Protein AF-A0A5K1HAS9-F1 (afdb_monomer_lite)

Foldseek 3Di:
DDPPPDPPPDPPPPPDVQQVVQLVVVVVVCVVCVVQAVPQQVPSDPVDRCCPGRQFHADPPRSHTDGGDGDPDDPD

InterPro domains:
  IPR013210 Leucine-rich repeat-containing N-terminal, plant-type [PF08263] (22-59)
  IPR032675 Leucine-rich repeat domain superfamily [G3DSA:3.80.10.10] (14-76)

Secondary structure (DSSP, 8-state):
----------------HHHHHHHHHHHHHHHHHTTT-TTTSTT--TTS-GGGSTTEEE-TTT--EEEE---S----

Structure (mmCIF, N/CA/C/O backbone):
data_AF-A0A5K1HAS9-F1
#
_entry.id   AF-A0A5K1HAS9-F1
#
loop_
_atom_site.group_PDB
_atom_site.id
_atom_site.type_symbol
_atom_site.label_atom_id
_atom_site.label_alt_id
_atom_site.label_comp_id
_atom_site.label_asym_id
_atom_site.label_entity_id
_atom_site.label_seq_i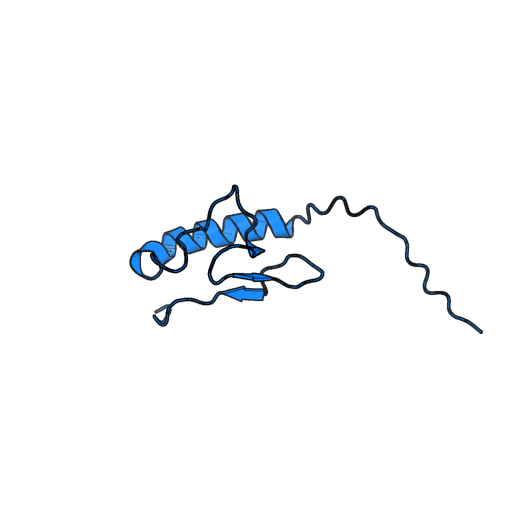d
_atom_site.pdbx_PDB_ins_code
_atom_site.Cartn_x
_atom_site.Cartn_y
_atom_site.Cartn_z
_atom_site.occupancy
_atom_site.B_iso_or_equiv
_atom_site.auth_seq_id
_atom_site.auth_comp_id
_atom_site.auth_asym_id
_atom_site.auth_atom_id
_atom_site.pdbx_PDB_model_num
ATOM 1 N N . PHE A 1 1 ? 6.372 -13.650 -44.679 1.00 39.84 1 PHE A N 1
ATOM 2 C CA . PHE A 1 1 ? 6.380 -12.319 -44.045 1.00 39.84 1 PHE A CA 1
ATOM 3 C C . PHE A 1 1 ? 6.418 -12.523 -42.542 1.00 39.84 1 PHE A C 1
ATOM 5 O O . PHE A 1 1 ? 5.436 -12.995 -41.988 1.00 39.84 1 PHE A O 1
ATOM 12 N N . ILE A 1 2 ? 7.565 -12.292 -41.905 1.00 39.88 2 ILE A N 1
ATOM 13 C CA . ILE A 1 2 ? 7.689 -12.357 -40.444 1.00 39.88 2 ILE A CA 1
ATOM 14 C C . ILE A 1 2 ? 7.615 -10.916 -39.953 1.00 39.88 2 ILE A C 1
ATOM 16 O O . ILE A 1 2 ? 8.472 -10.107 -40.298 1.00 39.88 2 ILE A O 1
ATOM 20 N N . VAL A 1 3 ? 6.570 -10.582 -39.199 1.00 48.34 3 VAL A N 1
ATOM 21 C CA . VAL A 1 3 ? 6.541 -9.334 -38.436 1.00 48.34 3 VAL A CA 1
ATOM 22 C C . VAL A 1 3 ? 7.461 -9.523 -37.237 1.00 48.34 3 VAL A C 1
ATOM 24 O O . VAL A 1 3 ? 7.125 -10.214 -36.280 1.00 48.34 3 VAL A O 1
ATOM 27 N N . VAL A 1 4 ? 8.665 -8.963 -37.309 1.00 50.53 4 VAL A N 1
ATOM 28 C CA . VAL A 1 4 ? 9.511 -8.827 -36.125 1.00 50.53 4 VAL A CA 1
ATOM 29 C C . VAL A 1 4 ? 8.944 -7.640 -35.353 1.00 50.53 4 VAL A C 1
ATOM 31 O O . VAL A 1 4 ? 9.119 -6.493 -35.759 1.00 50.53 4 VAL A O 1
ATOM 34 N N . LEU A 1 5 ? 8.197 -7.902 -34.279 1.00 57.41 5 LEU A N 1
ATOM 35 C CA . LEU A 1 5 ? 7.846 -6.853 -33.326 1.00 57.41 5 LEU A CA 1
ATOM 36 C C . LEU A 1 5 ? 9.137 -6.484 -32.595 1.00 57.41 5 LEU A C 1
ATOM 38 O O . LEU A 1 5 ? 9.584 -7.212 -31.713 1.00 57.41 5 LEU A O 1
ATOM 42 N N . GLY A 1 6 ? 9.775 -5.398 -33.031 1.00 49.53 6 GLY A N 1
ATOM 43 C CA . GLY A 1 6 ? 10.974 -4.869 -32.398 1.00 49.53 6 GLY A CA 1
ATOM 44 C C . GLY A 1 6 ? 10.674 -4.523 -30.945 1.00 49.53 6 GLY A C 1
ATOM 45 O O . GLY A 1 6 ? 9.990 -3.542 -30.662 1.00 49.53 6 GLY A O 1
ATOM 46 N N . GLN A 1 7 ? 11.170 -5.341 -30.021 1.00 52.53 7 GLN A N 1
ATOM 47 C CA . GLN A 1 7 ? 11.237 -4.971 -28.618 1.00 52.53 7 GLN A CA 1
ATOM 48 C C . GLN A 1 7 ? 12.387 -3.979 -28.485 1.00 52.53 7 GLN A C 1
ATOM 50 O O . GLN A 1 7 ? 13.553 -4.355 -28.439 1.00 52.53 7 GLN A O 1
ATOM 55 N N . GLY A 1 8 ? 12.048 -2.691 -28.483 1.00 48.62 8 GLY A N 1
ATOM 56 C CA . GLY A 1 8 ? 12.935 -1.685 -27.925 1.00 48.62 8 GLY A CA 1
ATOM 57 C C . GLY A 1 8 ? 13.091 -1.995 -26.442 1.00 48.62 8 GLY A C 1
ATOM 58 O O . GLY A 1 8 ? 12.174 -1.758 -25.658 1.00 48.62 8 GLY A O 1
ATOM 59 N N . GLU A 1 9 ? 14.222 -2.584 -26.073 1.00 49.03 9 GLU A N 1
ATOM 60 C CA . GLU A 1 9 ? 14.612 -2.800 -24.686 1.00 49.03 9 GLU A CA 1
ATOM 61 C C . GLU A 1 9 ? 14.914 -1.433 -24.064 1.00 49.03 9 GLU A C 1
ATOM 63 O O . GLU A 1 9 ? 16.029 -0.917 -24.114 1.00 49.03 9 GLU A O 1
ATOM 68 N N . VAL A 1 10 ? 13.876 -0.793 -23.525 1.00 55.19 10 VAL A N 1
ATOM 69 C CA . VAL A 1 10 ? 14.050 0.376 -22.667 1.00 55.19 10 VAL A CA 1
ATOM 70 C C . VAL A 1 10 ? 14.734 -0.088 -21.380 1.00 55.19 10 VAL A C 1
ATOM 72 O O . VAL A 1 10 ? 14.268 -1.049 -20.761 1.00 55.19 10 VAL A O 1
ATOM 75 N N . PRO A 1 11 ? 15.839 0.546 -20.948 1.00 51.66 11 PRO A N 1
ATOM 76 C CA . PRO A 1 11 ? 16.465 0.185 -19.693 1.00 51.66 11 PRO A CA 1
ATOM 77 C C . PRO A 1 11 ? 15.466 0.480 -18.579 1.00 51.66 11 PRO A C 1
ATOM 79 O O . PRO A 1 11 ? 15.063 1.621 -18.354 1.00 51.66 11 PRO A O 1
ATOM 82 N N . SER A 1 12 ? 15.057 -0.592 -17.911 1.00 54.12 12 SER A N 1
ATOM 83 C CA . SER A 1 12 ? 14.212 -0.641 -16.725 1.00 5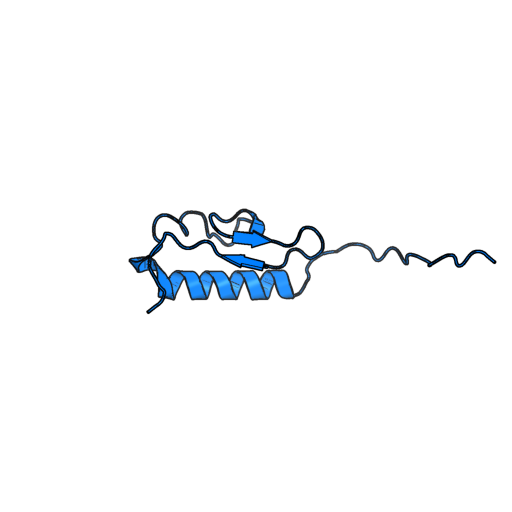4.12 12 SER A CA 1
ATOM 84 C C . SER A 1 12 ? 14.872 0.072 -15.536 1.00 54.12 12 SER A C 1
ATOM 86 O O . SER A 1 12 ? 15.174 -0.536 -14.514 1.00 54.12 12 SER A O 1
ATOM 88 N N . SER A 1 13 ? 15.082 1.384 -15.639 1.00 53.41 13 SER A N 1
ATOM 89 C CA . SER A 1 13 ? 15.173 2.276 -14.484 1.00 53.41 13 SER A CA 1
ATOM 90 C C . SER A 1 13 ? 13.742 2.501 -13.981 1.00 53.41 13 SER A C 1
ATOM 92 O O . SER A 1 13 ? 13.078 3.490 -14.292 1.00 53.41 13 SER A O 1
ATOM 94 N N . LEU A 1 14 ? 13.214 1.474 -13.309 1.00 51.75 14 LEU A N 1
ATOM 95 C CA . LEU A 1 14 ? 11.810 1.295 -12.922 1.00 51.75 14 LEU A CA 1
ATOM 96 C C . LEU A 1 14 ? 11.427 2.113 -11.682 1.00 51.75 14 LEU A C 1
ATOM 98 O O . LEU A 1 14 ? 10.950 1.568 -10.689 1.00 51.75 14 LEU A O 1
ATOM 102 N N . VAL A 1 15 ? 11.562 3.435 -11.734 1.00 51.62 15 VAL A N 1
ATOM 103 C CA . VAL A 1 15 ? 10.731 4.291 -10.876 1.00 51.62 15 VAL A CA 1
ATOM 104 C C . VAL A 1 15 ? 9.579 4.780 -11.732 1.00 51.62 15 VAL A C 1
ATOM 106 O O . VAL A 1 15 ? 9.559 5.898 -12.236 1.00 51.62 15 VAL A O 1
ATOM 109 N N . SER A 1 16 ? 8.602 3.897 -11.937 1.00 51.03 16 SER A N 1
ATOM 110 C CA . SER A 1 16 ? 7.301 4.336 -12.423 1.00 51.03 16 SER A CA 1
ATOM 111 C C . SER A 1 16 ? 6.756 5.358 -11.417 1.00 51.03 16 SER A C 1
ATOM 113 O O . SER A 1 16 ? 6.698 5.019 -10.233 1.00 51.03 16 SER A O 1
ATOM 115 N N . PRO A 1 17 ? 6.331 6.569 -11.821 1.00 52.06 17 PRO A N 1
ATOM 116 C CA . PRO A 1 17 ? 5.746 7.545 -10.896 1.00 52.06 17 PRO A CA 1
ATOM 117 C C . PRO A 1 17 ? 4.548 6.976 -10.118 1.00 52.06 17 PRO A C 1
ATOM 119 O O . PRO A 1 17 ? 4.282 7.413 -9.003 1.00 52.06 17 PRO A O 1
ATOM 122 N N . SER A 1 18 ? 3.903 5.924 -10.644 1.00 57.47 18 SER A N 1
ATOM 123 C CA . SER A 1 18 ? 2.895 5.146 -9.921 1.00 57.47 18 SER A CA 1
ATOM 124 C C . SER A 1 18 ? 3.405 4.522 -8.621 1.00 57.47 18 SER A C 1
ATOM 126 O O . SER A 1 18 ? 2.654 4.509 -7.664 1.00 57.47 18 SER A O 1
ATOM 128 N N . ASN A 1 19 ? 4.669 4.089 -8.522 1.00 65.38 19 ASN A N 1
ATOM 129 C CA . ASN A 1 19 ? 5.199 3.485 -7.290 1.00 65.38 19 ASN A CA 1
ATOM 130 C C . ASN A 1 19 ? 5.185 4.473 -6.118 1.00 65.38 19 ASN A C 1
ATOM 132 O O . ASN A 1 19 ? 4.809 4.117 -5.005 1.00 65.38 19 ASN A O 1
ATOM 136 N N . VAL A 1 20 ? 5.592 5.721 -6.367 1.00 75.06 20 VAL A N 1
ATOM 137 C CA . VAL A 1 20 ? 5.641 6.758 -5.329 1.00 75.06 20 VAL A CA 1
ATOM 138 C C . VAL A 1 20 ? 4.223 7.207 -4.976 1.00 75.06 20 VAL A C 1
ATOM 140 O O . VAL A 1 20 ? 3.880 7.292 -3.799 1.00 75.06 20 VAL A O 1
ATOM 143 N N . THR A 1 21 ? 3.370 7.433 -5.979 1.00 81.69 21 THR A N 1
ATOM 144 C CA . THR A 1 21 ? 1.972 7.830 -5.763 1.00 81.69 21 THR A CA 1
ATOM 145 C C . THR A 1 21 ? 1.169 6.754 -5.027 1.00 81.69 21 THR A C 1
ATOM 147 O O . THR A 1 21 ? 0.465 7.084 -4.074 1.00 81.69 21 THR A O 1
ATOM 150 N N . ASP A 1 22 ? 1.315 5.482 -5.406 1.00 81.12 22 ASP A N 1
ATOM 151 C CA . ASP A 1 22 ? 0.634 4.355 -4.760 1.00 81.12 22 ASP A CA 1
ATOM 152 C C . ASP A 1 22 ? 1.123 4.188 -3.314 1.00 81.12 22 ASP A C 1
ATOM 154 O O . ASP A 1 22 ? 0.311 4.016 -2.404 1.00 81.12 22 ASP A O 1
ATOM 158 N N . GLN A 1 23 ? 2.430 4.333 -3.060 1.00 85.12 23 GLN A N 1
ATOM 159 C CA . GLN A 1 23 ? 2.977 4.272 -1.702 1.00 85.12 23 GLN A CA 1
ATOM 160 C C . GLN A 1 23 ? 2.399 5.375 -0.800 1.00 85.12 23 GLN A C 1
ATOM 162 O O . GLN A 1 23 ? 1.948 5.082 0.309 1.00 85.12 23 GLN A O 1
ATOM 167 N N . PHE A 1 24 ? 2.365 6.630 -1.263 1.00 86.00 24 PHE A N 1
ATOM 168 C CA . PHE A 1 24 ? 1.767 7.728 -0.497 1.00 86.00 24 PHE A CA 1
ATOM 169 C C . PHE A 1 24 ? 0.267 7.527 -0.276 1.00 86.00 24 PHE A C 1
ATOM 171 O O . PHE A 1 24 ? -0.201 7.686 0.851 1.00 86.00 24 PHE A O 1
ATOM 178 N N . ALA A 1 25 ? -0.479 7.128 -1.309 1.00 86.56 25 ALA A N 1
ATOM 179 C CA . ALA A 1 25 ? -1.914 6.880 -1.204 1.00 86.56 25 ALA A CA 1
ATOM 180 C C . ALA A 1 25 ? -2.228 5.785 -0.176 1.00 86.56 25 ALA A C 1
ATOM 182 O O . ALA A 1 25 ? -3.131 5.947 0.645 1.00 86.56 25 ALA A O 1
ATOM 183 N N . LEU A 1 26 ? -1.447 4.702 -0.158 1.00 86.38 26 LEU A N 1
ATOM 184 C CA . LEU A 1 26 ? -1.597 3.638 0.828 1.00 86.38 26 LEU A CA 1
ATOM 185 C C . LEU A 1 26 ? -1.231 4.101 2.248 1.00 86.38 26 LEU A C 1
ATOM 187 O O . LEU A 1 26 ? -1.928 3.757 3.199 1.00 86.38 26 LEU A O 1
ATOM 191 N N . LEU A 1 27 ? -0.187 4.912 2.432 1.00 86.31 27 LEU A N 1
ATOM 192 C CA . LEU A 1 27 ? 0.145 5.464 3.754 1.00 86.31 27 LEU A CA 1
ATOM 193 C C . LEU A 1 27 ? -0.937 6.427 4.267 1.00 86.31 27 LEU A C 1
ATOM 195 O O . LEU A 1 27 ? -1.292 6.383 5.448 1.00 86.31 27 LEU A O 1
ATOM 199 N N . SER A 1 28 ? -1.514 7.251 3.390 1.00 85.94 28 SER A N 1
ATOM 200 C CA . SER A 1 28 ? -2.673 8.086 3.719 1.00 85.94 28 SER A CA 1
ATOM 201 C C . SER A 1 28 ? -3.890 7.234 4.068 1.00 85.94 28 SER A C 1
ATOM 203 O O . SER A 1 28 ? -4.532 7.475 5.090 1.00 85.94 28 SER A O 1
ATOM 205 N N . PHE A 1 29 ? -4.168 6.195 3.277 1.00 83.25 29 PHE A N 1
ATOM 206 C CA . PHE A 1 29 ? -5.249 5.251 3.541 1.00 83.25 29 PHE A CA 1
ATOM 207 C C . PHE A 1 29 ? -5.078 4.581 4.904 1.00 83.25 29 PHE A C 1
ATOM 209 O O . PHE A 1 29 ? -6.014 4.603 5.697 1.00 83.25 29 PHE A O 1
ATOM 216 N N . LYS A 1 30 ? -3.872 4.086 5.226 1.00 79.44 30 LYS A N 1
ATOM 217 C CA . LYS A 1 30 ? -3.519 3.497 6.527 1.00 79.44 30 LYS A CA 1
ATOM 218 C C . LYS A 1 30 ? -3.939 4.393 7.685 1.00 79.44 30 LYS A C 1
ATOM 220 O O . LYS A 1 30 ? -4.567 3.896 8.612 1.00 79.44 30 LYS A O 1
ATOM 225 N N . SER A 1 31 ? -3.634 5.691 7.612 1.00 78.81 31 SER A N 1
ATOM 226 C CA . SER A 1 31 ? -3.982 6.666 8.655 1.00 78.81 31 SER A CA 1
ATOM 227 C C . SER A 1 31 ? -5.491 6.696 8.933 1.00 78.81 31 SER A C 1
ATOM 229 O O . SER A 1 31 ? -5.910 6.644 10.091 1.00 78.81 31 SER A O 1
ATOM 231 N N . LEU A 1 32 ? -6.310 6.662 7.875 1.00 76.06 32 LEU A N 1
ATOM 232 C CA . LEU A 1 32 ? -7.775 6.697 7.958 1.00 76.06 32 LEU A CA 1
ATOM 233 C C . LEU A 1 32 ? -8.376 5.413 8.552 1.00 76.06 32 LEU A C 1
ATOM 235 O O . LEU A 1 32 ? -9.403 5.459 9.223 1.00 76.06 32 LEU A O 1
ATOM 239 N N . VAL A 1 33 ? -7.725 4.268 8.347 1.00 71.19 33 VAL A N 1
ATOM 240 C CA . VAL A 1 33 ? -8.242 2.938 8.724 1.00 71.19 33 VAL A CA 1
ATOM 241 C C . VAL A 1 33 ? -7.520 2.312 9.924 1.00 71.19 33 VAL A C 1
ATOM 243 O O . VAL A 1 33 ? -7.787 1.161 10.278 1.00 71.19 33 VAL A O 1
ATOM 246 N N . THR A 1 34 ? -6.630 3.061 10.590 1.00 63.91 34 THR A N 1
ATOM 247 C CA . THR A 1 34 ? -5.758 2.580 11.683 1.00 63.91 34 THR A CA 1
ATOM 248 C C . THR A 1 34 ? -6.526 1.872 12.808 1.00 63.91 34 THR A C 1
ATOM 250 O O . THR A 1 34 ? -6.047 0.880 13.355 1.00 63.91 34 THR A O 1
ATOM 253 N N . LYS A 1 35 ? -7.745 2.328 13.136 1.00 61.28 35 LYS A N 1
ATOM 254 C CA . LYS A 1 35 ? -8.602 1.696 14.162 1.00 61.28 35 LYS A CA 1
ATOM 255 C C . LYS A 1 3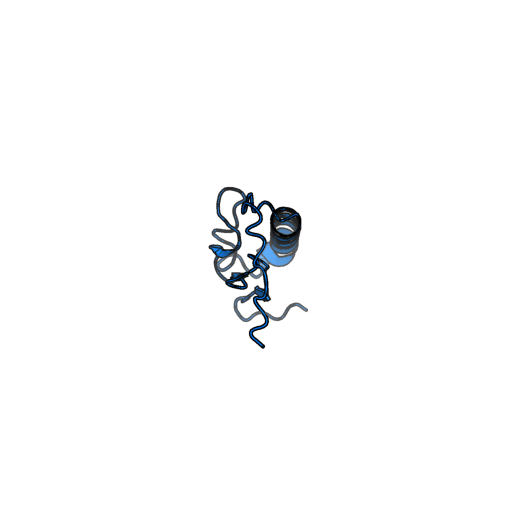5 ? -9.147 0.319 13.757 1.00 61.28 35 LYS A C 1
ATOM 257 O O . LYS A 1 35 ? -9.506 -0.468 14.625 1.00 61.28 35 LYS A O 1
ATOM 262 N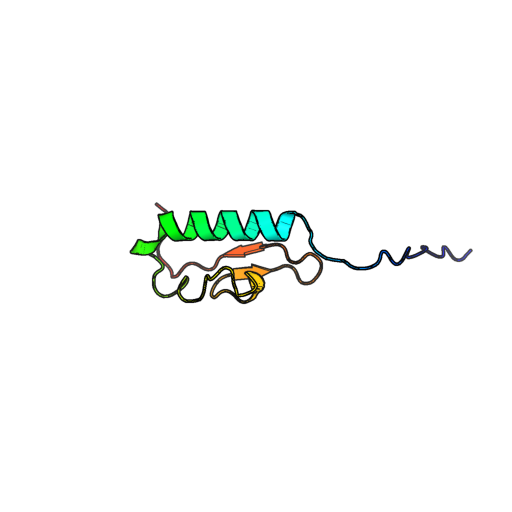 N . VAL A 1 36 ? -9.224 0.036 12.460 1.00 59.22 36 VAL A N 1
ATOM 263 C CA . VAL A 1 36 ? -9.888 -1.141 11.882 1.00 59.22 36 VAL A CA 1
ATOM 264 C C . VAL A 1 36 ? -8.877 -2.188 11.393 1.00 59.22 36 VAL A C 1
ATOM 266 O O . VAL A 1 36 ? -9.193 -3.376 11.381 1.00 59.22 36 VAL A O 1
ATOM 269 N N . LEU A 1 37 ? -7.650 -1.775 11.047 1.00 63.94 37 LEU A N 1
ATOM 270 C CA . LEU A 1 37 ? -6.671 -2.600 10.321 1.00 63.94 37 LEU A CA 1
ATOM 271 C C . LEU A 1 37 ? -5.326 -2.813 11.024 1.00 63.94 37 LEU A C 1
ATOM 273 O O . LEU A 1 37 ? -4.341 -3.132 10.357 1.00 63.94 37 LEU A O 1
ATOM 277 N N . TYR A 1 38 ? -5.257 -2.676 12.348 1.00 65.94 38 TYR A N 1
ATOM 278 C CA . TYR A 1 38 ? -3.988 -2.735 13.091 1.00 65.94 38 TYR A CA 1
ATOM 279 C C . TYR A 1 38 ? -3.135 -3.986 12.779 1.00 65.94 38 TYR A C 1
ATOM 281 O O . TYR A 1 38 ? -1.911 -3.910 12.708 1.00 65.94 38 TYR A O 1
ATOM 289 N N . ASN A 1 39 ? -3.775 -5.129 12.514 1.00 66.12 39 ASN A N 1
ATOM 290 C CA . ASN A 1 39 ? -3.114 -6.380 12.135 1.00 66.12 39 ASN A CA 1
ATOM 291 C C . ASN A 1 39 ? -2.708 -6.452 10.647 1.00 66.12 39 ASN A C 1
ATOM 293 O O . ASN A 1 39 ? -1.720 -7.106 10.314 1.00 66.12 39 ASN A O 1
ATOM 297 N N . VAL A 1 40 ? -3.452 -5.801 9.746 1.00 68.00 40 VAL A N 1
ATOM 298 C CA . VAL A 1 40 ? -3.185 -5.823 8.296 1.00 68.00 40 VAL A CA 1
ATOM 299 C C . VAL A 1 40 ? -2.099 -4.825 7.926 1.00 68.00 40 VAL A C 1
ATOM 301 O O . VAL A 1 40 ? -1.199 -5.163 7.172 1.00 68.00 40 VAL A O 1
ATOM 304 N N . SER A 1 41 ? -2.130 -3.620 8.494 1.00 72.38 41 SER A N 1
ATOM 305 C CA . SER A 1 41 ? -1.192 -2.548 8.143 1.00 72.38 41 SER A CA 1
ATOM 306 C C . SER A 1 41 ? 0.108 -2.548 8.958 1.00 72.38 41 SER A C 1
ATOM 308 O O . SER A 1 41 ? 0.786 -1.521 9.054 1.00 72.38 41 SER A O 1
ATOM 310 N N . SER A 1 42 ? 0.442 -3.670 9.595 1.00 74.94 42 SER A N 1
ATOM 311 C CA . SER A 1 42 ? 1.549 -3.780 10.552 1.00 74.94 42 SER A CA 1
ATOM 312 C C . SER A 1 42 ? 2.914 -3.509 9.915 1.00 74.94 42 SER A C 1
ATOM 314 O O . SER A 1 42 ? 3.729 -2.802 10.502 1.00 74.94 42 SER A O 1
ATOM 316 N N . ASN A 1 43 ? 3.143 -3.988 8.689 1.00 80.44 43 ASN A N 1
ATOM 317 C CA . ASN A 1 43 ? 4.401 -3.800 7.961 1.00 80.44 43 ASN A CA 1
ATOM 318 C C . ASN A 1 43 ? 4.355 -2.688 6.901 1.00 80.44 43 ASN A C 1
ATOM 320 O O . ASN A 1 43 ? 5.287 -2.567 6.110 1.00 80.44 43 ASN A O 1
ATOM 324 N N . TRP A 1 44 ? 3.298 -1.871 6.876 1.00 85.06 44 TRP A N 1
ATOM 325 C CA . TRP A 1 44 ? 3.193 -0.762 5.928 1.00 85.06 44 TRP A CA 1
ATOM 326 C C . TRP A 1 44 ? 4.181 0.333 6.337 1.00 85.06 44 TRP A C 1
ATOM 328 O O . TRP A 1 44 ? 3.886 1.145 7.225 1.00 85.06 44 TRP A O 1
ATOM 338 N N . ASN A 1 45 ? 5.367 0.295 5.734 1.00 80.69 45 ASN A N 1
ATOM 339 C CA . ASN A 1 45 ? 6.518 1.140 6.027 1.00 80.69 45 ASN A CA 1
ATOM 340 C C . ASN A 1 45 ? 7.173 1.5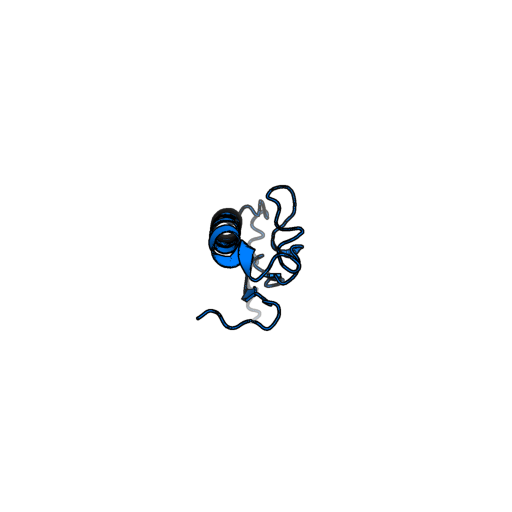75 4.710 1.00 80.69 45 ASN A C 1
ATOM 342 O O . ASN A 1 45 ? 7.351 0.747 3.820 1.00 80.69 45 ASN A O 1
ATOM 346 N N . SER A 1 46 ? 7.561 2.848 4.599 1.00 79.94 46 SER A N 1
ATOM 347 C CA . SER A 1 46 ? 8.197 3.414 3.399 1.00 79.94 46 SER A CA 1
ATOM 348 C C . SER A 1 46 ? 9.502 2.719 3.001 1.00 79.94 46 SER A C 1
ATOM 350 O O . SER A 1 46 ? 9.880 2.766 1.835 1.00 79.94 46 SER A O 1
ATOM 352 N N . ASN A 1 47 ? 10.173 2.062 3.952 1.00 83.25 47 ASN A N 1
ATOM 353 C CA . ASN A 1 47 ? 11.411 1.314 3.724 1.00 83.25 47 ASN A CA 1
ATOM 354 C C . ASN A 1 47 ? 11.181 -0.058 3.068 1.00 83.25 47 ASN A C 1
ATOM 356 O O . ASN A 1 47 ? 12.143 -0.709 2.670 1.00 83.25 47 ASN A O 1
ATOM 360 N N . ILE A 1 48 ? 9.932 -0.522 2.992 1.00 81.50 48 ILE A N 1
ATOM 361 C CA . ILE A 1 48 ? 9.549 -1.806 2.401 1.00 81.50 48 ILE A CA 1
ATOM 362 C C . ILE A 1 48 ? 8.738 -1.512 1.138 1.00 81.50 48 ILE A C 1
ATOM 364 O O . ILE A 1 48 ? 7.884 -0.621 1.142 1.00 81.50 48 ILE A O 1
ATOM 368 N N . SER A 1 49 ? 8.972 -2.271 0.066 1.00 84.19 49 SER A N 1
ATOM 369 C CA . SER A 1 49 ? 8.132 -2.193 -1.130 1.00 84.19 49 SER A CA 1
ATOM 370 C C . SER A 1 49 ? 6.675 -2.454 -0.759 1.00 84.19 49 SER A C 1
ATOM 372 O O . SER A 1 49 ? 6.366 -3.418 -0.059 1.00 84.19 49 SER A O 1
ATOM 374 N N . PHE A 1 50 ? 5.758 -1.617 -1.240 1.00 83.44 50 PHE A N 1
ATOM 375 C CA . PHE A 1 50 ? 4.343 -1.778 -0.912 1.00 83.44 50 PHE A CA 1
ATOM 376 C C . PHE A 1 50 ? 3.751 -3.085 -1.447 1.00 83.44 50 PHE A C 1
ATOM 378 O O . PHE A 1 50 ? 2.760 -3.562 -0.911 1.00 83.44 50 PHE A O 1
ATOM 385 N N . CYS A 1 51 ? 4.367 -3.712 -2.453 1.00 86.38 51 CYS A N 1
ATOM 386 C CA . CYS A 1 51 ? 3.961 -5.039 -2.919 1.00 86.38 51 CYS A CA 1
ATOM 387 C C . CYS A 1 51 ? 4.258 -6.159 -1.914 1.00 86.38 51 CYS A C 1
ATOM 389 O O . CYS A 1 51 ? 3.631 -7.212 -1.990 1.00 86.38 51 CYS A O 1
ATOM 391 N N . ASP A 1 52 ? 5.166 -5.915 -0.968 1.00 86.25 52 ASP A N 1
ATOM 392 C CA . ASP A 1 52 ? 5.485 -6.830 0.130 1.00 86.25 52 ASP A CA 1
ATOM 393 C C . ASP A 1 52 ? 4.687 -6.489 1.400 1.00 86.25 52 ASP A C 1
ATOM 395 O O . ASP A 1 52 ? 4.850 -7.110 2.456 1.00 86.25 52 ASP A O 1
ATOM 399 N N . TRP A 1 53 ? 3.817 -5.478 1.340 1.00 88.00 53 TRP A N 1
ATOM 400 C CA . TRP A 1 53 ? 2.958 -5.131 2.459 1.00 88.00 53 TRP A CA 1
ATOM 401 C C . TRP A 1 53 ? 1.845 -6.159 2.638 1.00 88.00 53 TRP A C 1
ATOM 403 O O . TRP A 1 53 ? 1.230 -6.654 1.693 1.00 88.00 53 TRP A O 1
ATOM 413 N N . ASN A 1 54 ? 1.552 -6.463 3.896 1.00 85.38 54 ASN A N 1
ATOM 414 C CA . ASN A 1 54 ? 0.518 -7.406 4.256 1.00 85.38 54 ASN A CA 1
ATOM 415 C C . ASN A 1 54 ? -0.846 -6.885 3.781 1.00 85.38 54 ASN A C 1
ATOM 417 O O . ASN A 1 54 ? -1.214 -5.729 4.004 1.00 85.38 54 ASN A O 1
ATOM 421 N N . GLY A 1 55 ? -1.580 -7.752 3.087 1.00 83.50 55 GLY A N 1
ATOM 422 C CA . GLY A 1 55 ? -2.854 -7.411 2.465 1.00 83.50 55 GLY A CA 1
ATOM 423 C C . GLY A 1 55 ? -2.754 -6.592 1.175 1.00 83.50 55 GLY A C 1
ATOM 424 O O . GLY A 1 55 ? -3.801 -6.277 0.625 1.00 83.50 55 GLY A O 1
ATOM 425 N N . VAL A 1 56 ? -1.569 -6.273 0.648 1.00 86.62 56 VAL A N 1
ATOM 426 C CA . VAL A 1 56 ? -1.424 -5.614 -0.661 1.00 86.62 56 VAL A CA 1
ATOM 427 C C . VAL A 1 56 ? -1.186 -6.662 -1.745 1.00 86.62 56 VAL A C 1
ATOM 429 O O . VAL A 1 56 ? -0.468 -7.636 -1.548 1.00 86.62 56 VAL A O 1
ATOM 432 N N . SER A 1 57 ? -1.824 -6.504 -2.903 1.00 87.25 57 SER A N 1
ATOM 433 C CA . SER A 1 57 ? -1.553 -7.317 -4.091 1.00 87.25 57 SER A CA 1
ATOM 434 C C . SER A 1 57 ? -1.146 -6.424 -5.247 1.00 87.25 57 SER A C 1
ATOM 436 O O . SER A 1 57 ? -1.841 -5.454 -5.556 1.00 87.25 57 SER A O 1
ATOM 438 N N . CYS A 1 58 ? -0.044 -6.781 -5.903 1.00 88.25 58 CYS A N 1
ATOM 439 C CA . CYS A 1 58 ? 0.491 -6.054 -7.044 1.00 88.25 58 CYS A CA 1
ATOM 440 C C . CYS A 1 58 ? 0.394 -6.843 -8.350 1.00 88.25 58 CYS A C 1
ATOM 442 O O . CYS A 1 58 ? 0.486 -8.071 -8.373 1.00 88.25 58 CYS A O 1
ATOM 444 N N . SER A 1 59 ? 0.286 -6.119 -9.461 1.00 84.56 59 SER A N 1
ATOM 445 C CA . SER A 1 59 ? 0.472 -6.687 -10.796 1.00 84.56 59 SER A CA 1
ATOM 446 C C . SER A 1 59 ? 1.940 -7.068 -11.030 1.00 84.56 59 SER A C 1
ATOM 448 O O . SER A 1 59 ? 2.836 -6.243 -10.835 1.00 84.56 59 SER A O 1
ATOM 450 N N . ARG A 1 60 ? 2.188 -8.296 -11.515 1.00 76.38 60 ARG A N 1
ATOM 451 C CA . ARG A 1 60 ? 3.540 -8.838 -11.778 1.00 76.38 60 ARG A CA 1
ATOM 452 C C . ARG A 1 60 ? 4.350 -8.055 -12.821 1.00 76.38 60 ARG A C 1
ATOM 454 O O . ARG A 1 60 ? 5.567 -8.173 -12.821 1.00 76.38 60 ARG A O 1
ATOM 461 N N . GLY A 1 61 ? 3.702 -7.289 -13.702 1.00 73.56 61 GLY A N 1
ATOM 462 C CA . GLY A 1 61 ? 4.373 -6.593 -14.811 1.00 73.56 61 GLY A CA 1
ATOM 463 C C . GLY A 1 61 ? 4.542 -5.084 -14.635 1.00 73.56 61 GLY A C 1
ATOM 464 O O . GLY A 1 61 ? 5.343 -4.482 -15.339 1.00 73.56 61 GLY A O 1
ATOM 465 N N . SER A 1 62 ? 3.792 -4.460 -13.723 1.00 71.81 62 SER A N 1
ATOM 466 C CA . SER A 1 62 ? 3.730 -2.995 -13.614 1.00 71.81 62 SER A CA 1
ATOM 467 C C . SER A 1 62 ? 3.967 -2.456 -12.206 1.00 71.81 62 SER A C 1
ATOM 469 O O . SER A 1 62 ? 3.864 -1.249 -12.021 1.00 71.81 62 SER A O 1
ATOM 471 N N . GLN A 1 63 ? 4.204 -3.334 -11.218 1.00 74.56 63 GLN A N 1
ATOM 472 C CA . GLN A 1 63 ? 4.323 -2.986 -9.793 1.00 74.56 63 GLN A CA 1
ATOM 473 C C . GLN A 1 63 ? 3.185 -2.090 -9.277 1.00 74.56 63 GLN A C 1
ATOM 475 O O . GLN A 1 63 ? 3.362 -1.329 -8.344 1.00 74.56 63 GLN A O 1
ATOM 480 N N . ARG A 1 64 ? 1.987 -2.175 -9.864 1.00 83.25 64 ARG A N 1
ATOM 481 C CA . ARG A 1 64 ? 0.835 -1.387 -9.405 1.00 83.25 64 ARG A CA 1
ATOM 482 C C . ARG A 1 64 ? -0.003 -2.177 -8.431 1.00 83.25 64 ARG A C 1
ATOM 484 O O . ARG A 1 64 ? -0.200 -3.375 -8.643 1.00 83.25 64 ARG A O 1
ATOM 491 N N . VAL A 1 65 ? -0.540 -1.492 -7.429 1.00 83.56 65 VAL A N 1
ATOM 492 C CA . VAL A 1 65 ? -1.527 -2.062 -6.510 1.00 83.56 65 VAL A CA 1
ATOM 493 C C . VAL A 1 65 ? -2.795 -2.381 -7.296 1.00 83.56 65 VAL A C 1
ATOM 495 O O . VAL A 1 65 ? -3.354 -1.519 -7.968 1.00 83.56 65 VAL A O 1
ATOM 498 N N . VAL A 1 66 ? -3.245 -3.629 -7.224 1.00 88.06 66 VAL A N 1
ATOM 499 C CA . VAL A 1 66 ? -4.471 -4.094 -7.893 1.00 88.06 66 VAL A CA 1
ATOM 500 C C . VAL A 1 66 ? -5.539 -4.551 -6.909 1.00 88.06 66 VAL A C 1
ATOM 502 O O . VAL A 1 66 ? -6.711 -4.600 -7.267 1.00 88.06 66 VAL A O 1
ATOM 505 N N . ALA A 1 67 ? -5.160 -4.873 -5.670 1.00 85.19 67 ALA A N 1
ATOM 506 C CA . ALA A 1 67 ? -6.116 -5.197 -4.622 1.00 85.19 67 ALA A CA 1
ATOM 507 C C . ALA A 1 67 ? -5.548 -4.919 -3.227 1.00 85.19 67 ALA A C 1
ATOM 509 O O . ALA A 1 67 ? -4.338 -5.006 -2.999 1.00 85.19 67 ALA A O 1
ATOM 510 N N . LEU A 1 68 ? -6.460 -4.642 -2.293 1.00 85.31 68 LEU A N 1
ATOM 511 C CA . LEU A 1 68 ? -6.193 -4.538 -0.864 1.00 85.31 68 LEU A CA 1
ATOM 512 C C . LEU A 1 68 ? -7.119 -5.489 -0.105 1.00 85.31 68 LEU A C 1
ATOM 514 O O . LEU A 1 68 ? -8.341 -5.415 -0.221 1.00 85.31 68 LEU A O 1
ATOM 518 N N . LYS A 1 69 ? -6.536 -6.386 0.687 1.00 78.44 69 LYS A N 1
ATOM 519 C CA . LYS A 1 69 ? -7.244 -7.320 1.557 1.00 78.44 69 LYS A CA 1
ATOM 520 C C . LYS A 1 69 ? -7.309 -6.745 2.963 1.00 78.44 69 LYS A C 1
ATOM 522 O O . LYS A 1 69 ? -6.355 -6.823 3.731 1.00 78.44 69 LYS A O 1
ATOM 527 N N . LEU A 1 70 ? -8.466 -6.197 3.300 1.00 76.19 70 LEU A N 1
ATOM 528 C CA . LEU A 1 70 ? -8.767 -5.674 4.626 1.00 76.19 70 LEU A CA 1
ATOM 529 C C . LEU A 1 70 ? -9.344 -6.807 5.490 1.00 76.19 70 LEU A C 1
ATOM 531 O O . LEU A 1 70 ? -10.064 -7.669 4.986 1.00 76.19 70 LEU A O 1
ATOM 535 N N . SER A 1 71 ? -9.010 -6.851 6.783 1.00 67.38 71 SER A N 1
ATOM 536 C CA . SER A 1 71 ? -9.494 -7.902 7.692 1.00 67.38 71 SER A CA 1
ATOM 537 C C . SER A 1 71 ? -10.973 -7.699 8.015 1.00 67.38 71 SER A C 1
ATOM 539 O O . SER A 1 71 ? -11.305 -7.162 9.063 1.00 67.38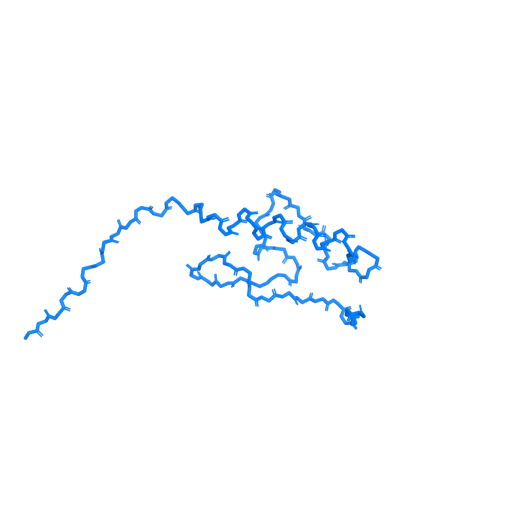 71 SER A O 1
ATOM 541 N N . GLY A 1 72 ? -11.857 -8.111 7.104 1.00 58.16 72 GLY A N 1
ATOM 542 C CA . GLY A 1 72 ? -13.261 -8.462 7.359 1.00 58.16 72 GLY A CA 1
ATOM 543 C C . GLY A 1 72 ? -14.178 -7.398 7.971 1.00 58.16 72 GLY A C 1
ATOM 544 O O . GLY A 1 72 ? -15.312 -7.722 8.304 1.00 58.16 72 GLY A O 1
ATOM 545 N N . LYS A 1 73 ? -13.731 -6.154 8.140 1.00 55.28 73 LYS A N 1
ATOM 546 C CA . LYS A 1 73 ? -14.577 -5.039 8.567 1.00 55.28 73 LYS A CA 1
ATOM 547 C C . LYS A 1 73 ? -14.887 -4.197 7.338 1.00 55.28 73 LYS A C 1
ATOM 549 O O . LYS A 1 73 ? -13.969 -3.800 6.621 1.00 55.28 73 LYS A O 1
ATOM 554 N N . ALA A 1 74 ? -16.177 -4.008 7.073 1.00 52.38 74 ALA A N 1
ATOM 555 C CA . ALA A 1 74 ? -16.644 -3.146 6.001 1.00 52.38 74 ALA A CA 1
ATOM 556 C C . ALA A 1 74 ? -16.069 -1.734 6.193 1.00 52.38 74 ALA A C 1
ATOM 558 O O . ALA A 1 74 ? -15.962 -1.253 7.322 1.00 52.38 74 ALA A O 1
ATOM 559 N N . LEU A 1 75 ? -15.664 -1.111 5.088 1.00 53.00 75 LEU A N 1
ATOM 560 C CA . LEU A 1 75 ? -15.512 0.337 5.040 1.00 53.00 75 LEU A CA 1
ATOM 561 C C . LEU A 1 75 ? -16.947 0.877 5.052 1.00 53.00 75 LEU A C 1
ATOM 563 O O . LEU A 1 75 ? -17.683 0.605 4.105 1.00 53.00 75 LEU A O 1
ATOM 567 N N . GLU A 1 76 ? -17.359 1.487 6.161 1.00 45.75 76 GLU A N 1
ATOM 568 C CA . GLU A 1 76 ? -18.675 2.133 6.285 1.00 45.75 76 GLU A CA 1
ATOM 569 C C . GLU A 1 76 ? -18.670 3.509 5.612 1.00 45.75 76 GLU A C 1
ATOM 571 O O . GLU A 1 76 ? -17.634 4.211 5.724 1.00 45.75 76 GLU A O 1
#

Radius of gyration: 16.72 Å; chains: 1; bounding box: 35×20×58 Å

Organism: NCBI:txid210225

pLDDT: mean 70.54, std 14.56, range [39.84, 88.25]

Sequence (76 aa):
FIVVLGQGEVPSSLVSPSNVTDQFALLSFKSLVTKVLYNVSSNWNSNISFCDWNGVSCSRGSQRVVALKLSGKALE